Protein AF-A0A919BBE2-F1 (afdb_monomer)

Sequence (81 aa):
MPIDRIAADRPFYSGRHKKHGMNVQVLADPFGRLLWASPALPGAVHDVRAAREHGIVDALAGAGIRCWADSDDGWWCHRQV

pLDDT: mean 72.9, std 12.92, range [40.66, 89.69]

Nearest PDB structures (foldseek):
  3sbc-assembly1_E  TM=2.438E-01  e=1.765E+00  Saccharomyces cerevisiae
  8hla-assembly1_C  TM=3.475E-01  e=7.062E+00  Thermococcus kodakarensis KOD1
  6krk-assembly1_B  TM=3.578E-01  e=9.824E+00  Aeropyrum pernix K1

Structure (mmCIF, N/CA/C/O backbone):
data_AF-A0A919BBE2-F1
#
_entry.id   AF-A0A919BBE2-F1
#
loop_
_atom_site.group_PDB
_atom_site.id
_atom_site.type_symbol
_atom_site.label_atom_id
_atom_site.label_alt_id
_atom_site.label_comp_id
_atom_site.label_asym_id
_atom_site.label_entity_id
_atom_site.label_seq_id
_atom_site.pdbx_PDB_ins_code
_atom_site.Cartn_x
_atom_site.Cartn_y
_atom_site.Cartn_z
_atom_site.occupancy
_atom_site.B_iso_or_equiv
_atom_site.auth_seq_id
_atom_site.auth_comp_id
_atom_site.auth_asym_id
_atom_site.auth_atom_id
_atom_site.pdbx_PDB_model_num
ATOM 1 N N . MET A 1 1 ? 28.643 -10.171 -21.951 1.00 47.44 1 MET A N 1
ATOM 2 C CA . MET A 1 1 ? 27.941 -9.595 -20.781 1.00 47.44 1 MET A CA 1
ATOM 3 C C . MET A 1 1 ? 26.476 -9.449 -21.167 1.00 47.44 1 MET A C 1
ATOM 5 O O . MET A 1 1 ? 26.233 -8.714 -22.118 1.00 47.44 1 MET A O 1
ATOM 9 N N . PRO A 1 2 ? 25.527 -10.204 -20.586 1.00 49.59 2 PRO A N 1
ATOM 10 C CA . PRO A 1 2 ? 24.188 -10.289 -21.156 1.00 49.59 2 PRO A CA 1
ATOM 11 C C . PRO A 1 2 ? 23.359 -9.047 -20.806 1.00 49.59 2 PRO A C 1
ATOM 13 O O . PRO A 1 2 ? 23.305 -8.618 -19.654 1.00 49.59 2 PRO A O 1
ATOM 16 N N . ILE A 1 3 ? 22.727 -8.489 -21.838 1.00 56.34 3 ILE A N 1
ATOM 17 C CA . ILE A 1 3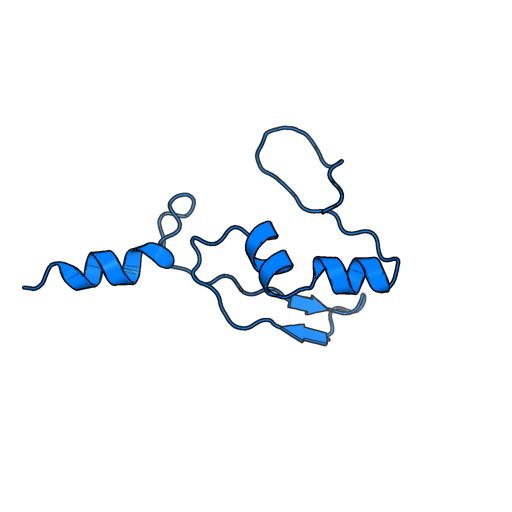 ? 21.874 -7.289 -21.837 1.00 56.34 3 ILE A CA 1
ATOM 18 C C . ILE A 1 3 ? 20.547 -7.504 -21.072 1.00 56.34 3 ILE A C 1
ATOM 20 O O . ILE A 1 3 ? 19.865 -6.540 -20.726 1.00 56.34 3 ILE A O 1
ATOM 24 N N . ASP A 1 4 ? 20.224 -8.751 -20.720 1.00 59.50 4 ASP A N 1
ATOM 25 C CA . ASP A 1 4 ? 18.946 -9.143 -20.110 1.00 59.50 4 ASP A CA 1
ATOM 26 C C . ASP A 1 4 ? 18.733 -8.652 -18.673 1.00 59.50 4 ASP A C 1
ATOM 28 O O . ASP A 1 4 ? 17.590 -8.494 -18.245 1.00 59.50 4 ASP A O 1
ATOM 32 N N . ARG A 1 5 ? 19.798 -8.335 -17.920 1.00 58.72 5 ARG A N 1
ATOM 33 C CA . ARG A 1 5 ? 19.642 -7.824 -16.543 1.00 58.72 5 ARG A CA 1
ATOM 34 C C . ARG A 1 5 ? 18.955 -6.451 -16.513 1.00 58.72 5 ARG A C 1
ATOM 36 O O . ARG A 1 5 ? 18.161 -6.180 -15.623 1.00 58.72 5 ARG A O 1
ATOM 43 N N . ILE A 1 6 ? 19.194 -5.616 -17.527 1.00 58.12 6 ILE A N 1
ATOM 44 C CA . ILE A 1 6 ? 18.597 -4.274 -17.629 1.00 58.12 6 ILE A CA 1
ATOM 45 C C . ILE A 1 6 ? 17.091 -4.361 -17.927 1.00 58.12 6 ILE A C 1
ATOM 47 O O . ILE A 1 6 ? 16.309 -3.552 -17.428 1.00 58.12 6 ILE A O 1
ATOM 51 N N . ALA A 1 7 ? 16.668 -5.343 -18.729 1.00 60.69 7 ALA A N 1
ATOM 52 C CA . ALA A 1 7 ? 15.255 -5.565 -19.022 1.00 60.69 7 ALA A CA 1
ATOM 53 C C . ALA A 1 7 ? 14.491 -6.100 -17.797 1.00 60.69 7 ALA A C 1
ATOM 55 O O . ALA A 1 7 ? 13.360 -5.677 -17.566 1.00 60.69 7 ALA A O 1
ATOM 56 N N . ALA A 1 8 ? 15.120 -6.969 -16.998 1.00 61.34 8 ALA A N 1
ATOM 57 C CA . ALA A 1 8 ? 14.538 -7.514 -15.771 1.00 61.34 8 ALA A CA 1
ATOM 58 C C . ALA A 1 8 ? 14.417 -6.482 -14.630 1.00 61.34 8 ALA A C 1
ATOM 60 O O . ALA A 1 8 ? 13.459 -6.549 -13.865 1.00 61.34 8 ALA A O 1
ATOM 61 N N . ASP A 1 9 ? 15.334 -5.511 -14.540 1.00 60.28 9 ASP A N 1
ATOM 62 C CA . ASP A 1 9 ? 15.331 -4.478 -13.485 1.00 60.28 9 ASP A CA 1
ATOM 63 C C . ASP A 1 9 ? 14.405 -3.284 -13.786 1.00 60.28 9 ASP A C 1
ATOM 65 O O . ASP A 1 9 ? 13.961 -2.576 -12.877 1.00 60.28 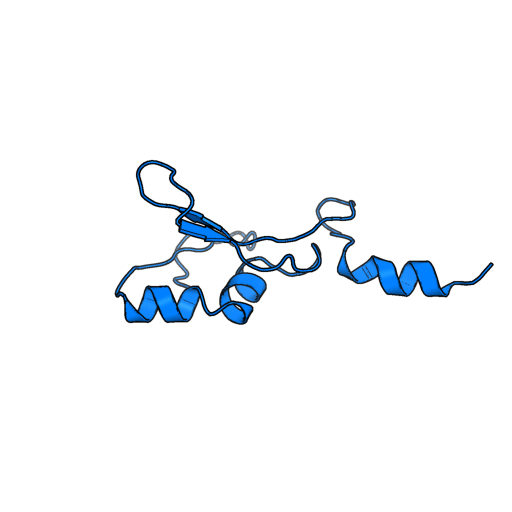9 ASP A O 1
ATOM 69 N N . ARG A 1 10 ? 14.055 -3.068 -15.062 1.00 64.69 10 ARG A N 1
ATOM 70 C CA . ARG A 1 10 ? 13.179 -1.974 -15.522 1.00 64.69 10 ARG A CA 1
ATOM 71 C C . ARG A 1 10 ? 11.868 -1.800 -14.736 1.00 64.69 10 ARG A C 1
ATOM 73 O O . ARG A 1 10 ? 11.527 -0.651 -14.468 1.00 64.69 10 ARG A O 1
ATOM 80 N N . PRO A 1 11 ? 11.131 -2.860 -14.349 1.00 70.44 11 PRO A N 1
ATOM 81 C CA . PRO A 1 11 ? 9.898 -2.732 -13.568 1.00 70.44 11 PRO A CA 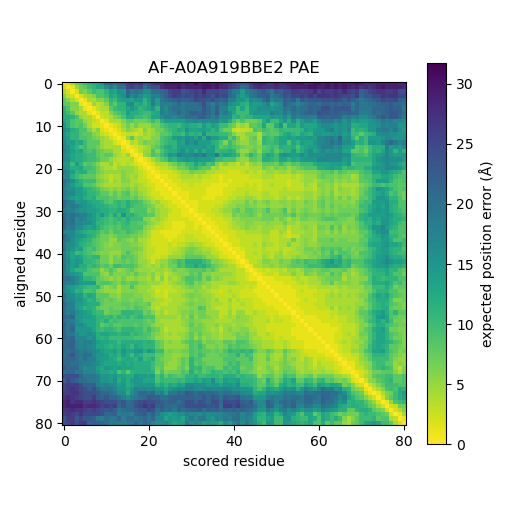1
ATOM 82 C C . PRO A 1 11 ? 10.105 -2.086 -12.191 1.00 70.44 11 PRO A C 1
ATOM 84 O O . PRO A 1 11 ? 9.184 -1.487 -11.642 1.00 70.44 11 PRO A O 1
ATOM 87 N N . PHE A 1 12 ? 11.303 -2.189 -11.618 1.00 66.94 12 PHE A N 1
ATOM 88 C CA . PHE A 1 12 ? 11.625 -1.604 -10.317 1.00 66.94 12 PHE A CA 1
ATOM 89 C C . PHE A 1 12 ? 12.128 -0.168 -10.440 1.00 66.94 12 PHE A C 1
ATOM 91 O O . PHE A 1 12 ? 12.129 0.570 -9.457 1.00 66.94 12 PHE A O 1
ATOM 98 N N . TYR A 1 13 ? 12.551 0.249 -11.632 1.00 70.31 13 TYR A N 1
ATOM 99 C CA . TYR A 1 13 ? 13.088 1.579 -11.869 1.00 70.31 13 TYR A CA 1
ATOM 100 C C . TYR A 1 13 ? 11.971 2.622 -11.994 1.00 70.31 13 TYR A C 1
ATOM 102 O O . TYR A 1 13 ? 11.262 2.693 -12.997 1.00 70.31 13 TYR A O 1
ATOM 110 N N . SER A 1 14 ? 11.843 3.490 -10.990 1.00 63.34 14 SER A N 1
ATOM 111 C CA . SER A 1 14 ? 10.954 4.648 -11.061 1.00 63.34 14 SER A CA 1
ATOM 112 C C . SER A 1 14 ? 11.615 5.761 -11.870 1.00 63.34 14 SER A C 1
ATOM 114 O O . SER A 1 14 ? 12.603 6.355 -11.433 1.00 63.34 14 SER A O 1
ATOM 116 N N . GLY A 1 15 ? 11.049 6.099 -13.032 1.00 69.00 15 GLY A N 1
ATOM 117 C CA . GLY A 1 15 ? 11.528 7.216 -13.855 1.00 69.00 15 GLY A CA 1
ATOM 118 C C . GLY A 1 15 ? 11.429 8.577 -13.153 1.00 69.00 15 GLY A C 1
ATOM 119 O O . GLY A 1 15 ? 12.279 9.440 -13.366 1.00 69.00 15 GLY A O 1
ATOM 120 N N . ARG A 1 16 ? 10.442 8.749 -12.259 1.00 70.56 16 ARG A N 1
ATOM 121 C CA . ARG A 1 16 ? 10.256 9.976 -11.468 1.00 70.56 16 ARG A CA 1
A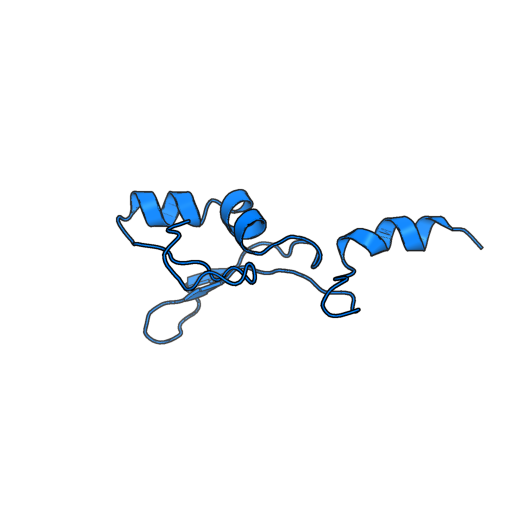TOM 122 C C . ARG A 1 16 ? 11.364 10.147 -10.432 1.00 70.56 16 ARG A C 1
ATOM 124 O O . ARG A 1 16 ? 11.948 11.218 -10.325 1.00 70.56 16 ARG A O 1
ATOM 131 N N . HIS A 1 17 ? 11.661 9.090 -9.677 1.00 72.19 17 HIS A N 1
ATOM 132 C CA . HIS A 1 17 ? 12.649 9.148 -8.593 1.00 72.19 17 HIS A CA 1
ATOM 133 C C . HIS A 1 17 ? 14.064 8.759 -9.049 1.00 72.19 17 HIS A C 1
ATOM 135 O O . HIS A 1 17 ? 15.005 8.861 -8.264 1.00 72.19 17 HIS A O 1
ATOM 141 N N . LYS A 1 18 ? 14.219 8.334 -10.314 1.00 72.69 18 LYS A N 1
ATOM 142 C CA . LYS A 1 18 ? 15.465 7.869 -10.951 1.00 72.69 18 LYS A CA 1
ATOM 143 C C . LYS A 1 18 ? 16.203 6.805 -10.128 1.00 72.69 18 LYS A C 1
ATOM 145 O O . LYS A 1 18 ? 17.433 6.757 -10.116 1.00 72.69 18 LYS A O 1
ATOM 150 N N . LYS A 1 19 ? 15.448 5.965 -9.419 1.00 73.62 19 LYS A N 1
ATOM 151 C CA . LYS A 1 19 ? 15.941 4.937 -8.492 1.00 73.62 19 LYS A CA 1
ATOM 152 C C . LYS A 1 19 ? 15.120 3.662 -8.641 1.00 73.62 19 LYS A C 1
ATOM 154 O O . LYS A 1 19 ? 13.940 3.723 -8.985 1.00 73.62 19 LYS A O 1
ATOM 159 N N . HIS A 1 20 ? 15.745 2.526 -8.345 1.00 77.25 20 HIS A N 1
ATOM 160 C CA . HIS A 1 20 ? 15.029 1.267 -8.174 1.00 77.25 20 HIS A CA 1
ATOM 161 C C . HIS A 1 20 ? 14.320 1.274 -6.820 1.00 77.25 20 HIS A C 1
ATOM 163 O O . HIS A 1 20 ? 14.922 1.645 -5.811 1.00 77.25 20 HIS A O 1
ATOM 169 N N . GLY A 1 21 ? 13.047 0.901 -6.803 1.00 78.62 21 GLY A N 1
ATOM 170 C CA . GLY A 1 21 ? 12.224 0.880 -5.604 1.00 78.62 21 GLY A CA 1
ATOM 171 C C . GLY A 1 21 ? 11.164 -0.208 -5.664 1.00 78.62 21 GLY A C 1
ATOM 172 O O . GLY A 1 21 ? 10.925 -0.810 -6.710 1.00 78.62 21 GLY A O 1
ATOM 173 N N . MET A 1 22 ? 10.534 -0.434 -4.519 1.00 84.88 22 MET A N 1
ATOM 174 C CA . MET A 1 22 ? 9.358 -1.282 -4.365 1.00 84.88 22 MET A CA 1
ATOM 175 C C . MET A 1 22 ? 8.189 -0.411 -3.917 1.00 84.88 22 MET A C 1
ATOM 177 O O . MET A 1 22 ? 8.392 0.567 -3.197 1.00 84.88 22 MET A O 1
ATOM 181 N N . ASN A 1 23 ? 6.981 -0.781 -4.316 1.00 82.75 23 ASN A N 1
ATOM 182 C CA . ASN A 1 23 ? 5.740 -0.187 -3.853 1.00 82.75 23 ASN A CA 1
ATOM 183 C C . ASN A 1 23 ? 5.063 -1.154 -2.868 1.00 82.75 23 ASN A C 1
ATOM 185 O O . ASN A 1 23 ? 4.835 -2.315 -3.205 1.00 82.75 23 ASN A O 1
ATOM 189 N N . VAL A 1 24 ? 4.778 -0.691 -1.650 1.00 83.00 24 VAL A N 1
ATOM 190 C CA . VAL A 1 24 ? 4.064 -1.451 -0.616 1.00 83.00 24 VAL A CA 1
ATOM 191 C C . VAL A 1 24 ? 2.923 -0.588 -0.106 1.00 83.00 24 VAL A C 1
ATOM 193 O O . VAL A 1 24 ? 3.142 0.549 0.309 1.00 83.00 24 VAL A O 1
ATOM 196 N N . GLN A 1 25 ? 1.716 -1.143 -0.108 1.00 86.56 25 GLN A N 1
ATOM 197 C CA . GLN A 1 25 ? 0.533 -0.492 0.438 1.00 86.56 25 GLN A CA 1
ATOM 198 C C . GLN A 1 25 ? 0.338 -0.920 1.890 1.00 86.56 25 GLN A C 1
ATOM 200 O O . GLN A 1 25 ? 0.492 -2.094 2.227 1.00 86.56 25 GLN A O 1
ATOM 205 N N . VAL A 1 26 ? -0.002 0.032 2.756 1.00 84.19 26 VAL A N 1
ATOM 206 C CA . VAL A 1 26 ? -0.131 -0.188 4.198 1.00 84.19 26 VAL A CA 1
ATOM 207 C C . VAL A 1 26 ? -1.474 0.340 4.686 1.00 84.19 26 VAL A C 1
ATOM 209 O O . VAL A 1 26 ? -1.850 1.468 4.380 1.00 84.19 26 VAL A O 1
ATOM 212 N N . LEU A 1 27 ? -2.173 -0.467 5.485 1.00 83.00 27 LEU A N 1
ATOM 213 C CA . LEU A 1 27 ? -3.348 -0.054 6.245 1.00 83.00 27 LEU A CA 1
ATOM 214 C C . LEU A 1 27 ? -2.970 0.051 7.720 1.00 83.00 27 LEU A C 1
ATOM 216 O O . LEU A 1 27 ? -2.443 -0.900 8.301 1.00 83.00 27 LEU A O 1
ATOM 220 N N . ALA A 1 28 ? -3.262 1.196 8.328 1.00 84.81 28 ALA A N 1
ATOM 221 C CA . ALA A 1 28 ? -3.020 1.457 9.739 1.00 84.81 28 ALA A CA 1
ATOM 222 C C . ALA A 1 28 ? -4.279 2.005 10.418 1.00 84.81 28 ALA A C 1
ATOM 224 O O . ALA A 1 28 ? -5.128 2.619 9.769 1.00 84.81 28 ALA A O 1
ATOM 225 N N . ASP A 1 29 ? -4.404 1.774 11.724 1.00 82.25 29 ASP A N 1
ATOM 226 C CA . ASP A 1 29 ? -5.458 2.388 12.525 1.00 82.25 29 ASP A CA 1
ATOM 227 C C . ASP A 1 29 ? -5.179 3.892 12.754 1.00 82.25 29 ASP A C 1
ATOM 229 O O . ASP A 1 29 ? -4.057 4.364 12.534 1.00 82.25 29 ASP A O 1
ATOM 233 N N . PRO A 1 30 ? -6.165 4.672 13.234 1.00 83.06 30 PRO A N 1
ATOM 234 C CA . PRO A 1 30 ? -5.970 6.095 13.529 1.00 83.06 30 PRO A CA 1
ATOM 235 C C . PRO A 1 30 ? -4.913 6.399 14.605 1.00 83.06 30 PRO A C 1
ATOM 237 O O . PRO A 1 30 ? -4.504 7.547 14.749 1.00 83.06 30 PRO A O 1
ATOM 240 N N . PHE A 1 31 ? -4.474 5.394 15.366 1.00 89.69 31 PHE A N 1
ATOM 241 C CA . PHE A 1 31 ? -3.416 5.497 16.371 1.00 89.69 31 PHE A CA 1
ATOM 242 C C . PHE A 1 31 ? -2.037 5.094 15.813 1.00 89.69 31 PHE A C 1
ATOM 244 O O . PHE A 1 31 ? -1.064 5.051 16.565 1.00 89.69 31 PHE A O 1
ATOM 251 N N . GLY A 1 32 ? -1.938 4.806 14.510 1.00 83.94 32 GLY A N 1
ATOM 252 C CA . GLY A 1 32 ? -0.702 4.435 13.825 1.00 83.94 32 GLY A CA 1
ATOM 253 C C . GLY A 1 32 ? -0.323 2.956 13.937 1.00 83.94 32 GLY A C 1
ATOM 254 O O . GLY A 1 32 ? 0.799 2.590 13.587 1.00 83.94 32 GLY A O 1
ATOM 255 N N . ARG A 1 33 ? -1.218 2.081 14.413 1.00 88.81 33 ARG A N 1
ATOM 256 C CA . ARG A 1 33 ? -0.962 0.635 14.470 1.00 88.81 33 ARG A CA 1
ATOM 257 C C . ARG A 1 33 ? -1.135 0.016 13.093 1.00 88.81 33 ARG A C 1
ATOM 259 O O . ARG A 1 33 ? -2.188 0.157 12.481 1.00 88.81 33 ARG A O 1
ATOM 266 N N . LEU A 1 34 ? -0.120 -0.714 12.636 1.00 86.06 34 LEU A N 1
ATOM 267 C CA . LEU A 1 34 ? -0.173 -1.480 11.394 1.00 86.06 34 LEU A CA 1
ATOM 268 C C . LEU A 1 34 ? -1.253 -2.567 11.489 1.00 86.06 34 LEU A C 1
ATOM 270 O O . LEU A 1 34 ? -1.156 -3.467 12.320 1.00 86.06 34 LEU A O 1
ATOM 274 N N . LEU A 1 35 ? -2.256 -2.486 10.621 1.00 85.00 35 LEU A N 1
ATOM 275 C CA . LEU A 1 35 ? -3.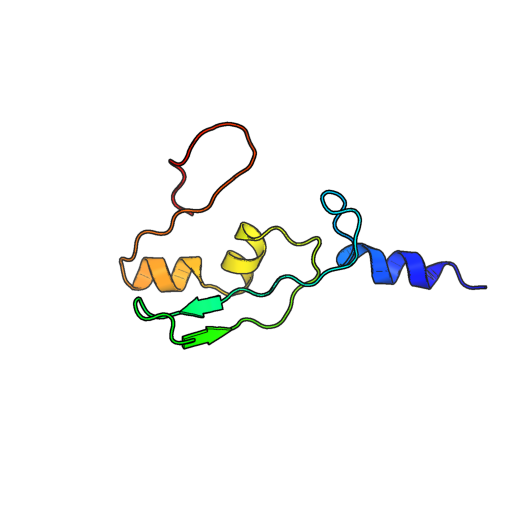317 -3.484 10.498 1.00 85.00 35 LEU A CA 1
ATOM 276 C C . LEU A 1 35 ? -2.993 -4.495 9.397 1.00 85.00 35 LEU A C 1
ATOM 278 O O . LEU A 1 35 ? -3.285 -5.679 9.545 1.00 85.00 35 LEU A O 1
ATOM 282 N N . TRP A 1 36 ? -2.389 -4.032 8.298 1.00 85.06 36 TRP A N 1
ATOM 283 C CA . TRP A 1 36 ? -2.055 -4.874 7.152 1.00 85.06 36 TRP A CA 1
ATOM 284 C C . TRP A 1 36 ? -1.019 -4.214 6.231 1.00 85.06 36 TRP A C 1
ATOM 286 O O . TRP A 1 36 ? -0.969 -2.988 6.124 1.00 85.06 36 TRP A O 1
ATOM 296 N N . ALA A 1 37 ? -0.224 -5.031 5.537 1.00 85.75 37 ALA A N 1
ATOM 297 C CA . ALA A 1 37 ? 0.699 -4.597 4.492 1.00 85.75 37 ALA A CA 1
ATOM 298 C C . ALA A 1 37 ? 0.601 -5.518 3.269 1.00 85.75 37 ALA A C 1
ATOM 300 O O . ALA A 1 37 ? 0.478 -6.739 3.410 1.00 85.75 37 ALA A O 1
ATOM 301 N N . SER A 1 38 ? 0.679 -4.935 2.075 1.00 82.44 38 SER A N 1
ATOM 302 C CA . SER A 1 38 ? 0.626 -5.679 0.821 1.00 82.44 38 SER A CA 1
ATOM 303 C C . SER A 1 38 ? 1.945 -6.391 0.506 1.00 82.44 38 SER A C 1
ATOM 305 O O . SER A 1 38 ? 3.012 -5.963 0.958 1.00 82.44 38 SER A O 1
ATOM 307 N N . PRO A 1 39 ? 1.920 -7.444 -0.334 1.00 85.50 39 PRO A N 1
ATOM 308 C CA . PRO A 1 39 ? 3.119 -7.893 -1.025 1.00 85.50 39 PRO A CA 1
ATOM 309 C C . PRO A 1 39 ? 3.755 -6.733 -1.795 1.00 85.50 39 PRO A C 1
ATOM 311 O O . PRO A 1 39 ? 3.058 -5.881 -2.349 1.00 85.50 39 PRO A O 1
ATOM 314 N N . ALA A 1 40 ? 5.083 -6.708 -1.829 1.00 83.94 40 ALA A N 1
ATOM 315 C CA . ALA A 1 40 ? 5.817 -5.647 -2.494 1.00 83.94 40 ALA A CA 1
ATOM 316 C C . ALA A 1 40 ? 5.686 -5.767 -4.020 1.00 83.94 40 ALA A C 1
ATOM 318 O O . ALA A 1 40 ? 6.023 -6.799 -4.603 1.00 83.94 40 ALA A O 1
ATOM 319 N N . LEU A 1 41 ? 5.233 -4.693 -4.660 1.00 83.19 41 LEU A N 1
ATOM 320 C CA . LEU A 1 41 ? 5.163 -4.558 -6.110 1.00 83.19 41 LEU A CA 1
ATOM 321 C C . LEU A 1 41 ? 6.382 -3.799 -6.647 1.00 83.19 41 LEU A C 1
ATOM 323 O O . LEU A 1 41 ? 7.033 -3.061 -5.903 1.00 83.19 41 LEU A O 1
ATOM 327 N N . PRO A 1 42 ? 6.713 -3.936 -7.939 1.00 81.62 42 PRO A N 1
ATOM 328 C CA . PRO A 1 42 ? 7.767 -3.134 -8.54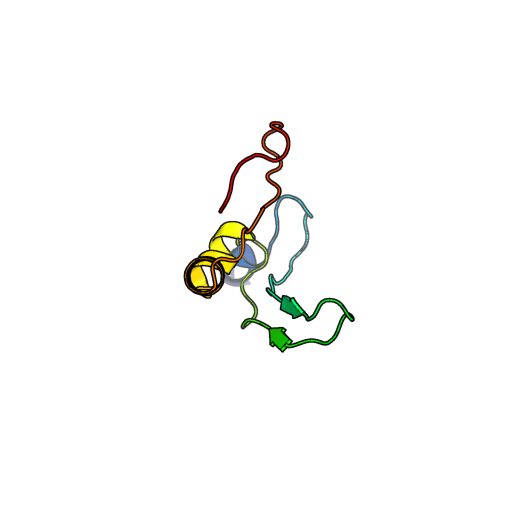1 1.00 81.62 42 PRO A CA 1
ATOM 329 C C . PRO A 1 42 ? 7.481 -1.627 -8.435 1.00 81.62 42 PRO A C 1
ATOM 331 O O . PRO A 1 42 ? 6.361 -1.181 -8.669 1.00 81.62 42 PRO A O 1
ATOM 334 N N . GLY A 1 43 ? 8.490 -0.820 -8.100 1.00 71.44 43 GLY A N 1
ATOM 335 C CA . GLY A 1 43 ? 8.345 0.618 -7.827 1.00 71.44 43 GLY A CA 1
ATOM 336 C C . GLY A 1 43 ? 7.970 1.495 -9.025 1.00 71.44 43 GLY A C 1
ATOM 337 O O . GLY A 1 43 ? 7.748 2.691 -8.847 1.00 71.44 43 GLY A O 1
ATOM 338 N N . ALA A 1 44 ? 7.890 0.936 -10.237 1.00 74.75 44 ALA A N 1
ATOM 339 C CA . ALA A 1 44 ? 7.283 1.611 -11.384 1.00 74.75 44 ALA A CA 1
ATOM 340 C C . ALA A 1 44 ? 5.745 1.496 -11.408 1.00 74.75 44 ALA A C 1
ATOM 342 O O . ALA A 1 44 ? 5.097 2.148 -12.229 1.00 74.75 44 ALA A O 1
ATOM 343 N N . VAL A 1 45 ? 5.142 0.673 -10.541 1.00 76.44 45 VAL A N 1
ATOM 344 C CA . VAL A 1 45 ? 3.684 0.562 -10.415 1.00 76.44 45 VAL A CA 1
ATOM 345 C C . VAL A 1 45 ? 3.144 1.781 -9.668 1.00 76.44 45 VAL A C 1
ATOM 347 O O . VAL A 1 45 ? 3.530 2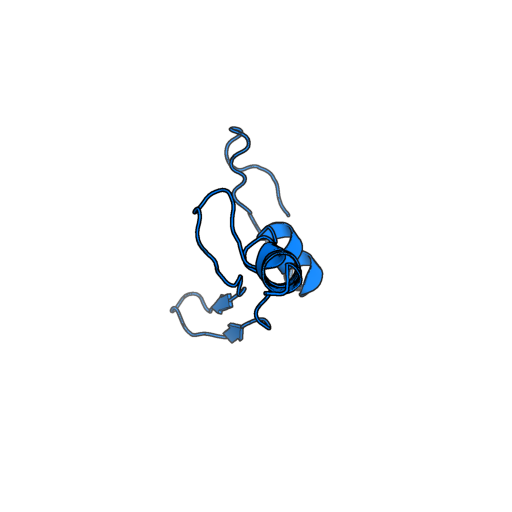.049 -8.532 1.00 76.44 45 VAL A O 1
ATOM 350 N N . HIS A 1 46 ? 2.228 2.507 -10.312 1.00 79.62 46 HIS A N 1
ATOM 351 C CA . HIS A 1 46 ? 1.502 3.620 -9.700 1.00 79.62 46 HIS A CA 1
ATOM 352 C C . HIS A 1 46 ? 0.653 3.156 -8.507 1.00 79.62 46 HIS A C 1
ATOM 354 O O . HIS A 1 46 ? -0.020 2.127 -8.595 1.00 79.62 46 HIS A O 1
ATOM 360 N N . ASP A 1 47 ? 0.606 3.957 -7.442 1.00 76.69 47 ASP A N 1
ATOM 361 C CA . ASP A 1 47 ? -0.065 3.617 -6.177 1.00 76.69 47 ASP A CA 1
ATOM 362 C C . ASP A 1 47 ? -1.544 3.247 -6.351 1.00 76.69 47 ASP A C 1
ATOM 364 O O . ASP A 1 47 ? -2.004 2.250 -5.803 1.00 76.69 47 ASP A O 1
ATOM 368 N N . VAL A 1 48 ? -2.286 3.971 -7.199 1.00 78.12 48 VAL A N 1
ATOM 369 C CA . VAL A 1 48 ? -3.702 3.662 -7.489 1.00 78.12 48 VAL A CA 1
ATOM 370 C C . VAL A 1 48 ? -3.863 2.286 -8.139 1.00 78.12 48 VAL A C 1
ATOM 372 O O . VAL A 1 48 ? -4.829 1.572 -7.869 1.00 78.12 48 VAL A O 1
ATOM 375 N N . ARG A 1 49 ? -2.913 1.883 -8.990 1.00 81.75 49 ARG A N 1
ATOM 376 C CA . ARG A 1 49 ? -2.922 0.552 -9.604 1.00 81.75 49 ARG A CA 1
ATOM 377 C C . ARG A 1 49 ? -2.575 -0.522 -8.576 1.00 81.75 49 ARG A C 1
ATOM 379 O O . ARG A 1 49 ? -3.271 -1.530 -8.539 1.00 81.75 49 ARG A O 1
ATOM 386 N N . ALA A 1 50 ? -1.572 -0.284 -7.732 1.00 83.56 50 ALA A N 1
ATOM 387 C CA . ALA A 1 50 ? -1.216 -1.181 -6.633 1.00 83.56 50 ALA A CA 1
ATOM 388 C C . ALA A 1 50 ? -2.400 -1.394 -5.671 1.00 83.56 50 ALA A C 1
ATOM 390 O O . ALA A 1 50 ? -2.743 -2.525 -5.339 1.00 83.56 50 ALA A O 1
ATOM 391 N N . ALA A 1 51 ? -3.090 -0.318 -5.285 1.00 82.25 51 ALA A N 1
ATOM 392 C CA . ALA A 1 51 ? -4.253 -0.384 -4.404 1.00 82.25 51 ALA A CA 1
ATOM 393 C C . ALA A 1 51 ? -5.425 -1.177 -5.013 1.00 82.25 51 ALA A C 1
ATOM 395 O O . ALA A 1 51 ? -6.103 -1.913 -4.296 1.00 82.25 51 ALA A O 1
ATOM 396 N N . ARG A 1 52 ? -5.645 -1.067 -6.332 1.00 83.31 52 ARG A N 1
ATOM 397 C CA . ARG A 1 52 ? -6.645 -1.866 -7.065 1.00 83.31 52 ARG A CA 1
ATOM 398 C C . ARG A 1 52 ? -6.246 -3.335 -7.176 1.00 83.31 52 ARG A C 1
ATOM 400 O O . ARG A 1 52 ? -7.078 -4.200 -6.944 1.00 83.31 52 ARG A O 1
ATOM 407 N N . GLU A 1 53 ? -4.983 -3.622 -7.480 1.00 85.38 53 GLU A N 1
ATOM 408 C CA . GLU A 1 53 ? -4.462 -4.995 -7.567 1.00 85.38 53 GLU A CA 1
ATOM 409 C C . GLU A 1 53 ? -4.555 -5.737 -6.227 1.00 85.38 53 GLU A C 1
ATOM 411 O O . GLU A 1 53 ? -4.804 -6.939 -6.188 1.00 85.38 53 GLU A O 1
ATOM 416 N N . HIS A 1 54 ? -4.431 -5.006 -5.122 1.00 84.50 54 HIS A N 1
ATOM 417 C CA . HIS A 1 54 ? -4.588 -5.546 -3.777 1.00 84.50 54 HIS A CA 1
ATOM 418 C C . HIS A 1 54 ? -6.027 -5.498 -3.233 1.00 84.50 54 HIS A C 1
ATOM 420 O O . HIS A 1 54 ? -6.242 -5.879 -2.084 1.00 84.50 54 HIS A O 1
ATOM 426 N N . GLY A 1 55 ? -7.008 -5.026 -4.012 1.00 83.19 55 GLY A N 1
ATOM 427 C CA . GLY A 1 55 ? -8.413 -4.956 -3.590 1.00 83.19 55 GLY A CA 1
ATOM 428 C C . GLY A 1 55 ? -8.688 -3.980 -2.438 1.00 83.19 55 GLY A C 1
ATOM 429 O O . GLY A 1 55 ? -9.738 -4.054 -1.805 1.00 83.19 55 GLY A O 1
ATOM 430 N N . ILE A 1 56 ? -7.763 -3.058 -2.151 1.00 82.94 56 ILE A N 1
ATOM 431 C CA . ILE A 1 56 ? -7.877 -2.100 -1.039 1.00 82.94 56 ILE A CA 1
ATOM 432 C C . ILE A 1 56 ? -9.050 -1.148 -1.280 1.00 82.94 56 ILE A C 1
ATOM 434 O O . ILE A 1 56 ? -9.819 -0.863 -0.367 1.00 82.94 56 ILE A O 1
ATOM 438 N N . VAL A 1 57 ? -9.208 -0.691 -2.525 1.00 81.38 57 VAL A N 1
ATOM 439 C CA . VAL A 1 57 ? -10.307 0.198 -2.928 1.00 81.38 57 VAL A CA 1
ATOM 440 C C . VAL A 1 57 ? -11.660 -0.490 -2.730 1.00 81.38 57 VAL A C 1
ATOM 442 O O . VAL A 1 57 ? -12.550 0.084 -2.108 1.00 81.38 57 VAL A O 1
ATOM 445 N N . ASP A 1 58 ? -11.791 -1.742 -3.175 1.00 81.50 58 ASP A N 1
ATOM 446 C CA . ASP A 1 58 ? -13.036 -2.508 -3.054 1.00 81.50 58 ASP A CA 1
ATOM 447 C C . ASP A 1 58 ? -13.373 -2.825 -1.590 1.00 81.50 58 ASP A C 1
ATOM 449 O O . ASP A 1 58 ? -14.528 -2.716 -1.177 1.00 81.50 58 ASP A O 1
ATOM 453 N N . ALA A 1 59 ? -12.367 -3.161 -0.776 1.00 82.00 59 ALA A N 1
ATOM 454 C CA . ALA A 1 59 ? -12.546 -3.412 0.651 1.00 82.00 59 ALA A CA 1
ATOM 455 C C . ALA A 1 59 ? -13.021 -2.156 1.402 1.00 82.00 59 ALA A C 1
ATOM 457 O O . ALA A 1 59 ? -13.939 -2.229 2.221 1.00 82.00 59 ALA A O 1
ATOM 458 N N . LEU A 1 60 ? -12.429 -0.996 1.105 1.00 82.19 60 LEU A N 1
ATOM 459 C CA . LEU A 1 60 ? -12.817 0.271 1.724 1.00 82.19 60 LEU A CA 1
ATOM 460 C C . LEU A 1 60 ? -14.202 0.732 1.247 1.00 82.19 60 LEU A C 1
ATOM 462 O O . LEU A 1 60 ? -15.005 1.181 2.066 1.00 82.19 60 LEU A O 1
ATOM 466 N N . ALA A 1 61 ? -14.529 0.529 -0.033 1.00 82.44 61 ALA A N 1
ATOM 467 C CA . ALA A 1 61 ? -15.863 0.778 -0.571 1.00 82.44 61 ALA A CA 1
ATOM 468 C C . ALA A 1 61 ? -16.928 -0.116 0.090 1.00 82.44 61 ALA A C 1
ATOM 470 O O . ALA A 1 61 ? -17.974 0.386 0.504 1.00 82.44 61 ALA A O 1
ATOM 471 N N . GLY A 1 62 ? -16.648 -1.412 0.267 1.00 81.56 62 GLY A N 1
ATOM 472 C CA . GLY A 1 62 ? -17.527 -2.346 0.980 1.00 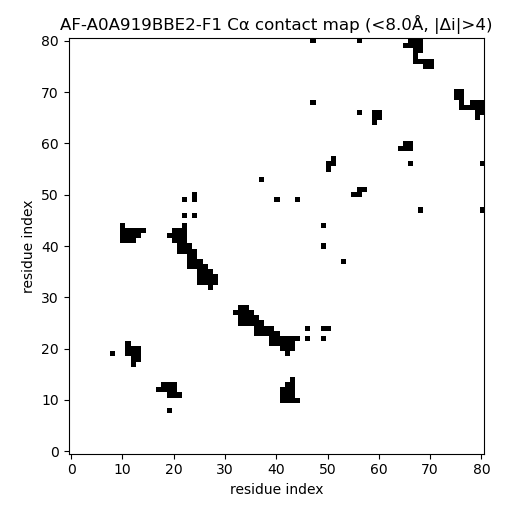81.56 62 GLY A CA 1
ATOM 473 C C . GLY A 1 62 ? -17.743 -1.981 2.453 1.00 81.56 62 GLY A C 1
ATOM 474 O O . GLY A 1 62 ? -18.814 -2.231 3.002 1.00 81.56 62 GLY A O 1
ATOM 475 N N . ALA A 1 63 ? -16.760 -1.330 3.080 1.00 83.25 63 ALA A N 1
ATOM 476 C CA . ALA A 1 63 ? -16.858 -0.798 4.438 1.00 83.25 63 ALA A CA 1
ATOM 477 C C . ALA A 1 63 ? -17.521 0.596 4.517 1.00 83.25 63 ALA A C 1
ATOM 479 O O . ALA A 1 63 ? -17.685 1.130 5.614 1.00 83.25 63 ALA A O 1
ATOM 480 N N . GLY A 1 64 ? -17.885 1.210 3.384 1.00 82.06 64 GLY A N 1
ATOM 481 C CA . GLY A 1 64 ? -18.444 2.566 3.335 1.00 82.06 64 GLY A CA 1
ATOM 482 C C . GLY A 1 64 ? -17.432 3.672 3.665 1.00 82.06 64 GLY A C 1
ATOM 483 O O . GLY A 1 64 ? -17.821 4.788 4.017 1.00 82.06 64 GLY A O 1
ATOM 484 N N . ILE A 1 65 ? -16.134 3.379 3.570 1.00 80.12 65 ILE A N 1
ATOM 485 C CA . ILE A 1 65 ? -15.051 4.316 3.870 1.00 80.12 65 ILE A CA 1
ATOM 486 C C . ILE A 1 65 ? -14.679 5.057 2.585 1.00 80.12 65 ILE A C 1
ATOM 488 O O . ILE A 1 65 ? -14.339 4.449 1.573 1.00 80.12 65 ILE A O 1
ATOM 492 N N . ARG A 1 66 ? -14.727 6.394 2.618 1.00 77.50 66 ARG A N 1
ATOM 493 C CA . ARG A 1 66 ? -14.289 7.216 1.481 1.00 77.50 66 ARG A CA 1
ATOM 494 C C . ARG A 1 66 ? -12.767 7.245 1.389 1.00 77.50 66 ARG A C 1
ATOM 496 O O . ARG A 1 66 ? -12.097 7.632 2.344 1.00 77.50 66 ARG A O 1
ATOM 503 N N . CYS A 1 67 ? -12.254 6.910 0.211 1.00 69.50 67 CYS A N 1
ATOM 504 C CA . CYS A 1 67 ? -10.831 6.910 -0.103 1.00 69.50 67 CYS A CA 1
ATOM 505 C C . CYS A 1 67 ? -10.494 8.039 -1.066 1.00 69.50 67 CYS A C 1
ATOM 507 O O . CYS A 1 67 ? -11.166 8.221 -2.081 1.00 69.50 67 CYS A O 1
ATOM 509 N N . TRP A 1 68 ? -9.424 8.758 -0.760 1.00 67.00 68 TRP A N 1
ATOM 510 C CA . TRP A 1 68 ? -8.879 9.813 -1.602 1.00 67.00 68 TRP A CA 1
ATOM 511 C C . TRP A 1 68 ? -7.486 9.387 -2.042 1.00 67.00 68 TRP A C 1
ATOM 513 O O . TRP A 1 68 ? -6.724 8.863 -1.230 1.00 67.00 68 TRP A O 1
ATOM 523 N N . ALA A 1 69 ? -7.163 9.603 -3.312 1.00 68.94 69 ALA A N 1
ATOM 524 C CA . ALA A 1 69 ? -5.809 9.439 -3.815 1.00 68.94 69 ALA A CA 1
ATOM 525 C C . ALA A 1 69 ? -5.324 10.766 -4.384 1.00 68.94 69 ALA A C 1
ATOM 527 O O . ALA A 1 69 ? -6.092 11.494 -5.016 1.00 68.94 69 ALA A O 1
ATOM 528 N N . ASP A 1 70 ? -4.052 11.055 -4.151 1.00 65.06 70 ASP A N 1
ATOM 529 C CA . ASP A 1 70 ? -3.385 12.189 -4.767 1.00 65.06 70 ASP A CA 1
ATOM 530 C C . ASP A 1 70 ? -2.929 11.810 -6.180 1.00 65.06 70 ASP A C 1
ATOM 532 O O . ASP A 1 70 ? -2.416 10.710 -6.414 1.00 65.06 70 ASP A O 1
ATOM 536 N N . SER A 1 71 ? -3.155 12.707 -7.134 1.00 60.72 71 SER A N 1
ATOM 537 C CA . SER A 1 71 ? -2.669 12.572 -8.501 1.00 60.72 71 SER A CA 1
ATOM 538 C C . SER A 1 71 ? -1.939 13.846 -8.901 1.00 60.72 71 SER A C 1
ATOM 540 O O . SER A 1 71 ? -2.468 14.947 -8.796 1.00 60.72 71 SER A O 1
ATOM 542 N N . ASP A 1 72 ? -0.711 13.704 -9.403 1.00 59.94 72 ASP A N 1
ATOM 543 C CA . ASP A 1 72 ? 0.120 14.843 -9.819 1.00 59.94 72 ASP A CA 1
ATOM 544 C C . ASP A 1 72 ? -0.336 15.492 -11.147 1.00 59.94 72 ASP A C 1
ATOM 546 O O . ASP A 1 72 ? 0.457 16.142 -11.827 1.00 59.94 72 ASP A O 1
ATOM 550 N N . ASP A 1 73 ? -1.591 15.308 -11.568 1.00 58.28 73 ASP A N 1
ATOM 551 C CA . ASP A 1 73 ? -2.140 15.846 -12.820 1.00 58.28 73 ASP A CA 1
ATOM 552 C C . ASP A 1 73 ? -2.583 17.319 -12.718 1.00 58.28 73 ASP A C 1
ATOM 554 O O . ASP A 1 73 ? -3.156 17.863 -13.660 1.00 58.28 73 ASP A O 1
ATOM 558 N N . GLY A 1 74 ? -2.258 18.001 -11.614 1.00 47.47 74 GLY A N 1
ATOM 559 C CA . GLY A 1 74 ? -2.460 19.446 -11.450 1.00 47.47 74 GLY A CA 1
ATOM 560 C C . GLY A 1 74 ? -3.885 19.854 -11.062 1.00 47.47 74 GLY A C 1
ATOM 561 O O . GLY A 1 74 ? -4.165 21.048 -10.955 1.00 47.47 74 GLY A O 1
ATOM 562 N N . TRP A 1 75 ? -4.770 18.887 -10.804 1.00 42.59 75 TRP A N 1
ATOM 563 C CA . TRP A 1 75 ? -6.141 19.107 -10.344 1.00 42.59 75 TRP A CA 1
ATOM 564 C C . TRP A 1 75 ? -6.284 18.639 -8.893 1.00 42.59 75 TRP A C 1
ATOM 566 O O . TRP A 1 75 ? -6.283 17.447 -8.606 1.00 42.59 75 TRP A O 1
ATOM 576 N N . TRP A 1 76 ? -6.410 19.584 -7.959 1.00 40.66 76 TRP A N 1
ATOM 577 C CA . TRP A 1 76 ? -6.534 19.282 -6.531 1.00 40.66 76 TRP A CA 1
ATOM 578 C C . TRP A 1 76 ? -7.759 18.399 -6.214 1.00 40.66 76 TRP A C 1
ATOM 580 O O . TRP A 1 76 ? -8.905 18.806 -6.391 1.00 40.66 76 TRP A O 1
ATOM 590 N N . CYS A 1 77 ? -7.475 17.205 -5.684 1.00 42.38 77 CYS A N 1
ATOM 591 C CA . CYS A 1 77 ? -8.191 16.503 -4.610 1.00 42.38 77 CYS A CA 1
ATOM 592 C C . CYS A 1 77 ? -9.730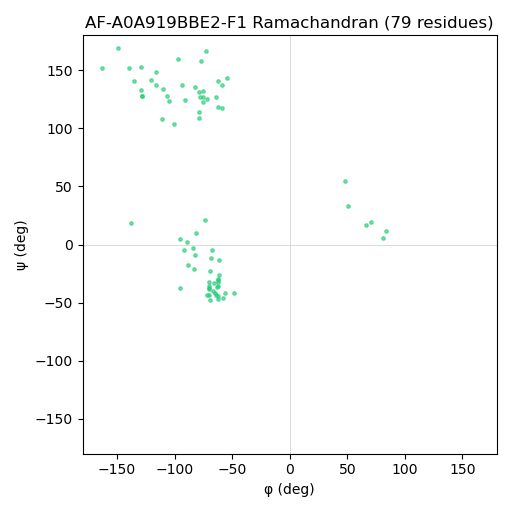 16.398 -4.703 1.00 42.38 77 CYS A C 1
ATOM 594 O O . CYS A 1 77 ? -10.434 16.737 -3.757 1.00 42.38 77 CYS A O 1
ATOM 596 N N . HIS A 1 78 ? -10.284 15.884 -5.806 1.00 46.03 78 HIS A N 1
ATOM 597 C CA . HIS A 1 78 ? -11.707 15.491 -5.837 1.00 46.03 78 HIS A CA 1
ATOM 598 C C . HIS A 1 78 ? -11.994 14.160 -6.545 1.00 46.03 78 HIS A C 1
ATOM 600 O O . HIS A 1 78 ? -13.140 13.881 -6.899 1.00 46.03 78 HIS A O 1
ATOM 606 N N . ARG A 1 79 ? -10.987 13.301 -6.735 1.00 49.28 79 ARG A N 1
ATOM 607 C CA . ARG A 1 79 ? -11.214 11.965 -7.294 1.00 49.28 79 ARG A CA 1
ATOM 608 C C . ARG A 1 79 ? -11.232 10.928 -6.177 1.00 49.28 79 ARG A C 1
ATOM 610 O O . ARG A 1 79 ? -10.192 10.555 -5.643 1.00 49.28 79 ARG A O 1
ATOM 617 N N . GLN A 1 80 ? -12.436 10.485 -5.829 1.00 53.56 80 GLN A N 1
ATOM 618 C CA . GLN A 1 80 ? -12.618 9.258 -5.064 1.00 53.56 80 GLN A CA 1
ATOM 619 C C . GLN A 1 80 ? -12.111 8.097 -5.933 1.00 53.56 80 GLN A C 1
ATOM 621 O O . GLN A 1 80 ? -12.474 8.016 -7.112 1.00 53.56 80 GLN A O 1
ATOM 626 N N . VAL A 1 81 ? -11.209 7.279 -5.390 1.00 58.00 81 VAL A N 1
ATOM 627 C CA . VAL A 1 81 ? -10.625 6.126 -6.103 1.00 58.00 81 VAL A CA 1
ATOM 628 C C . VAL A 1 81 ? -11.544 4.925 -6.145 1.00 58.00 81 VAL A C 1
ATOM 630 O O . VAL A 1 81 ? -12.356 4.778 -5.205 1.00 58.00 81 VAL A O 1
#

Mean predicted aligned error: 10.05 Å

InterPro domains:
  IPR027806 Harbinger transposase-derived nuclease domain [PF13359] (4-71)

Solvent-accessible surface area (backbone atoms only — not comparable to full-atom values): 5120 Å² total; per-residue (Å²): 133,79,74,61,61,63,67,70,47,47,52,22,40,18,80,88,76,74,40,76,42,67,35,66,55,74,44,59,48,100,86,69,48,79,74,47,71,51,79,75,39,46,28,52,54,52,65,73,57,53,37,54,77,69,42,51,51,58,54,32,52,76,69,71,47,89,51,77,55,90,62,95,82,80,61,86,82,79,54,72,106

Foldseek 3Di:
DDPVVVVVQVLQQAPVVRDGHWDKDFDADPVGHTPDIDDTGRNNDDPVRVCVVVCVLVVCVVVVHFDWDDDPPPDPTDDGD

Radius of gyration: 15.57 Å; Cα contacts (8 Å, |Δi|>4): 100; chains: 1; bounding box: 46×30×38 Å

Organism: Streptomyces filamentosus (NCBI:txid67294)

Secondary structure (DSSP, 8-state):
--THHHHHHGGGEETTTTEE-EE--EEE-TTS-EEEEPPPEETTS-HHHHHHHTTHHHHHHHTT---B---SSS--S--B-